Protein AF-A0A229YH03-F1 (afdb_monomer_lite)

pLDDT: mean 88.31, std 12.37, range [37.66, 98.12]

Organism: NCBI:txid1245748

Structure (mmCIF, N/CA/C/O backbone):
data_AF-A0A229YH03-F1
#
_entry.id   AF-A0A229YH03-F1
#
loop_
_atom_site.group_PDB
_atom_site.id
_atom_site.type_symbol
_atom_site.label_atom_id
_atom_site.label_alt_id
_atom_site.label_comp_id
_atom_site.label_asym_id
_atom_site.label_entity_id
_atom_site.label_seq_id
_atom_site.pdbx_PDB_ins_code
_atom_site.Cartn_x
_atom_site.Cartn_y
_atom_site.Cartn_z
_atom_site.occupancy
_atom_site.B_iso_or_equiv
_atom_site.auth_seq_id
_atom_site.auth_comp_id
_atom_site.auth_asym_id
_atom_site.auth_atom_id
_atom_site.pdbx_PDB_model_num
ATOM 1 N N . MET A 1 1 ? 12.123 -0.655 -25.265 1.00 47.78 1 MET A N 1
ATOM 2 C CA . MET A 1 1 ? 11.025 -1.092 -24.383 1.00 47.78 1 MET A CA 1
ATOM 3 C C . MET A 1 1 ? 11.701 -1.608 -23.133 1.00 47.78 1 MET A C 1
ATOM 5 O O . MET A 1 1 ? 12.441 -2.571 -23.256 1.00 47.78 1 MET A O 1
ATOM 9 N N . GLU A 1 2 ? 11.588 -0.909 -22.006 1.00 56.41 2 GLU A N 1
ATOM 10 C CA . GLU A 1 2 ? 12.113 -1.428 -20.736 1.00 56.41 2 GLU A CA 1
ATOM 11 C C . GLU A 1 2 ? 11.372 -2.717 -20.367 1.00 56.41 2 GLU A C 1
ATOM 13 O O . GLU A 1 2 ? 10.165 -2.842 -20.597 1.00 56.41 2 GLU A O 1
ATOM 18 N N . GLU A 1 3 ? 12.106 -3.699 -19.853 1.00 68.75 3 GLU A N 1
ATOM 19 C CA . GLU A 1 3 ? 11.522 -4.916 -19.303 1.00 68.75 3 GLU A CA 1
ATOM 20 C C . GLU A 1 3 ? 10.732 -4.548 -18.036 1.00 68.75 3 GLU A C 1
ATOM 22 O O . GLU A 1 3 ? 11.300 -4.092 -17.047 1.00 68.75 3 GLU A O 1
ATOM 27 N N . ASP A 1 4 ? 9.407 -4.731 -18.055 1.00 84.50 4 ASP A N 1
ATOM 28 C CA . ASP A 1 4 ? 8.537 -4.428 -16.903 1.00 84.50 4 ASP A CA 1
ATOM 29 C C . ASP A 1 4 ? 8.668 -5.446 -15.761 1.00 84.50 4 ASP A C 1
ATOM 31 O O . ASP A 1 4 ? 8.024 -5.297 -14.727 1.00 84.50 4 ASP A O 1
ATOM 35 N N . CYS A 1 5 ? 9.475 -6.491 -15.924 1.00 90.12 5 CYS A N 1
ATOM 36 C CA . CYS A 1 5 ? 9.819 -7.430 -14.866 1.00 90.12 5 CYS A CA 1
ATOM 37 C C . CYS A 1 5 ? 11.337 -7.605 -14.854 1.00 90.12 5 CYS A C 1
ATOM 39 O O . CYS A 1 5 ? 11.916 -7.928 -15.888 1.00 90.12 5 CYS A O 1
ATOM 41 N N . LYS A 1 6 ? 11.976 -7.396 -13.702 1.00 93.81 6 LYS A N 1
ATOM 42 C CA . LYS A 1 6 ? 13.434 -7.499 -13.539 1.00 93.81 6 LYS A CA 1
ATOM 43 C C . LYS A 1 6 ? 13.798 -8.262 -12.274 1.00 93.81 6 LYS A C 1
ATOM 45 O O 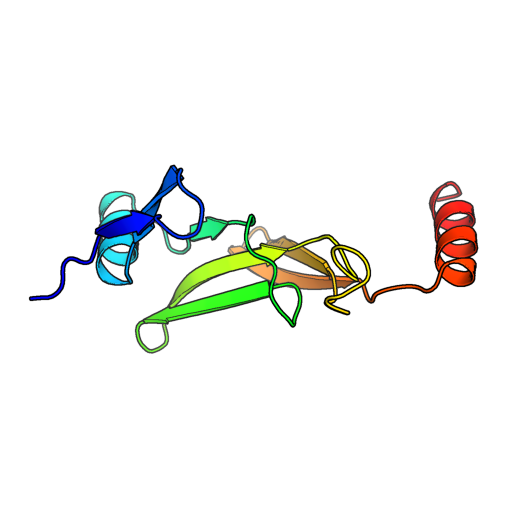. LYS A 1 6 ? 13.018 -8.273 -11.326 1.00 93.81 6 LYS A O 1
ATOM 50 N N . SER A 1 7 ? 14.978 -8.881 -12.248 1.00 93.50 7 SER A N 1
ATOM 51 C CA . SER A 1 7 ? 15.510 -9.521 -11.035 1.00 93.50 7 SER A CA 1
ATOM 52 C C . SER A 1 7 ? 15.537 -8.530 -9.866 1.00 93.50 7 SER A C 1
ATOM 54 O O . SER A 1 7 ? 15.836 -7.346 -10.044 1.00 93.50 7 SER A O 1
ATOM 56 N N . ASN A 1 8 ? 15.180 -8.995 -8.669 1.00 91.94 8 ASN A N 1
ATOM 57 C CA . ASN A 1 8 ? 15.245 -8.189 -7.455 1.00 91.94 8 ASN A CA 1
ATOM 58 C C . ASN A 1 8 ? 16.619 -8.332 -6.794 1.00 91.94 8 ASN A C 1
ATOM 60 O O . ASN A 1 8 ? 16.776 -9.009 -5.776 1.00 91.94 8 ASN A O 1
ATOM 64 N N . ASP A 1 9 ? 17.612 -7.679 -7.388 1.00 92.50 9 ASP A N 1
ATOM 65 C CA . ASP A 1 9 ? 19.003 -7.783 -6.943 1.00 92.50 9 ASP A CA 1
ATOM 66 C C . ASP A 1 9 ? 19.219 -7.153 -5.554 1.00 92.50 9 ASP A C 1
ATOM 68 O O . ASP A 1 9 ? 20.057 -7.619 -4.788 1.00 92.50 9 ASP A O 1
ATOM 72 N N . GLU A 1 10 ? 18.409 -6.156 -5.176 1.00 90.69 10 GLU A N 1
ATOM 73 C CA . GLU A 1 10 ? 18.470 -5.501 -3.859 1.00 90.69 10 GLU A CA 1
ATOM 74 C C . GLU A 1 10 ? 18.074 -6.431 -2.704 1.00 90.69 10 GLU A C 1
ATOM 76 O O . GLU A 1 10 ? 18.591 -6.304 -1.594 1.00 90.69 10 GLU A O 1
ATOM 81 N N . ARG A 1 11 ? 17.137 -7.359 -2.937 1.00 91.19 11 ARG A N 1
ATOM 82 C CA . ARG A 1 11 ? 16.714 -8.352 -1.931 1.00 91.19 11 ARG A CA 1
ATOM 83 C C . ARG A 1 11 ? 17.306 -9.739 -2.174 1.00 91.19 11 ARG A C 1
ATOM 85 O O . ARG A 1 11 ? 17.189 -10.591 -1.298 1.00 91.19 11 ARG A O 1
ATOM 92 N N . GLY A 1 12 ? 17.895 -9.977 -3.345 1.00 93.81 12 GLY A N 1
ATOM 93 C CA . GLY A 1 12 ? 18.477 -11.260 -3.746 1.00 93.81 12 GLY A CA 1
ATOM 94 C C . GLY A 1 12 ? 17.455 -12.380 -3.970 1.00 93.81 12 GLY A C 1
ATOM 95 O O . GLY A 1 12 ? 17.832 -13.549 -3.998 1.00 93.81 12 GLY A O 1
ATOM 96 N N . VAL A 1 13 ? 16.160 -12.057 -4.090 1.00 94.44 13 VAL A N 1
ATOM 97 C CA . VAL A 1 13 ? 15.092 -13.052 -4.252 1.00 94.44 13 VAL A CA 1
ATOM 98 C C . VAL A 1 13 ? 13.933 -12.524 -5.097 1.00 94.44 13 VAL A C 1
ATOM 100 O O . VAL A 1 13 ? 13.416 -11.432 -4.858 1.00 94.44 13 VAL A O 1
ATOM 103 N N . SER A 1 14 ? 13.461 -13.361 -6.026 1.00 94.88 14 SER A N 1
ATOM 104 C CA . SER A 1 14 ? 12.331 -13.078 -6.923 1.00 94.88 14 SER A CA 1
ATOM 105 C C . SER A 1 14 ? 12.572 -11.866 -7.844 1.00 94.88 14 SER A C 1
ATOM 107 O O . SER A 1 14 ? 13.711 -11.540 -8.176 1.00 94.88 14 SER A O 1
ATOM 109 N N . TYR A 1 15 ? 11.491 -11.232 -8.296 1.00 94.62 15 TYR A N 1
ATOM 110 C CA . TYR A 1 15 ? 11.483 -10.178 -9.302 1.00 94.62 15 TYR A CA 1
ATOM 111 C C . TYR A 1 15 ? 10.747 -8.928 -8.810 1.00 94.62 15 TYR A C 1
ATOM 113 O O . TYR A 1 15 ? 9.787 -9.005 -8.039 1.00 94.62 15 TYR A O 1
ATOM 121 N N . CYS A 1 16 ? 11.174 -7.773 -9.308 1.00 94.19 16 CYS A N 1
ATOM 122 C CA . CYS A 1 16 ? 10.429 -6.523 -9.257 1.00 94.19 16 CYS A CA 1
ATOM 123 C C . CYS A 1 16 ? 9.582 -6.395 -10.525 1.00 94.19 16 CYS A C 1
ATOM 125 O O . CYS A 1 16 ? 10.074 -6.655 -11.621 1.00 94.19 16 CYS A O 1
ATOM 127 N N . PHE A 1 17 ? 8.334 -5.955 -10.381 1.00 95.06 17 PHE A N 1
ATOM 128 C CA . PHE A 1 17 ? 7.399 -5.789 -11.491 1.00 95.06 17 PHE A CA 1
ATOM 129 C C . PHE A 1 17 ? 6.868 -4.355 -11.571 1.00 95.06 17 PHE A C 1
ATOM 131 O O . PHE A 1 17 ? 6.636 -3.693 -10.558 1.00 95.06 17 PHE A O 1
ATOM 138 N N . GLY A 1 18 ? 6.705 -3.877 -12.799 1.00 93.12 18 GLY A N 1
ATOM 139 C CA . GLY A 1 18 ? 6.209 -2.556 -13.140 1.00 93.12 18 GLY A CA 1
ATOM 140 C C . GLY A 1 18 ? 4.691 -2.509 -13.278 1.00 93.12 18 GLY A C 1
ATOM 141 O O . GLY A 1 18 ? 3.974 -3.502 -13.138 1.00 93.12 18 GLY A O 1
ATOM 142 N N . LYS A 1 19 ? 4.201 -1.312 -13.601 1.00 94.38 19 LYS A N 1
ATOM 143 C CA . LYS A 1 19 ? 2.772 -0.999 -13.702 1.00 94.38 19 LYS A CA 1
ATOM 144 C C . LYS A 1 19 ? 2.028 -1.916 -14.678 1.00 94.38 19 LYS A C 1
ATOM 146 O O . LYS A 1 19 ? 0.942 -2.380 -14.350 1.00 94.38 19 LYS A O 1
ATOM 151 N N . ARG A 1 20 ? 2.612 -2.194 -15.851 1.00 93.88 20 ARG A N 1
ATOM 152 C CA . ARG A 1 20 ? 1.965 -3.007 -16.896 1.00 93.88 20 ARG A CA 1
ATOM 153 C C . ARG A 1 20 ? 1.645 -4.420 -16.409 1.00 93.88 20 ARG A C 1
ATOM 155 O O . ARG A 1 20 ? 0.535 -4.881 -16.608 1.00 93.88 20 ARG A O 1
ATOM 162 N N . VAL A 1 21 ? 2.570 -5.061 -15.690 1.00 95.75 21 VAL A N 1
ATOM 163 C CA . VAL A 1 21 ? 2.364 -6.417 -15.147 1.00 95.75 21 VAL A CA 1
ATOM 164 C C . VAL A 1 21 ? 1.186 -6.459 -14.172 1.00 95.75 21 VAL A C 1
ATOM 166 O O . VAL A 1 21 ? 0.422 -7.419 -14.176 1.00 95.75 21 VAL A O 1
ATOM 169 N N . ILE A 1 22 ? 1.025 -5.417 -13.350 1.00 96.25 22 ILE A N 1
ATOM 170 C CA . ILE A 1 22 ? -0.096 -5.309 -12.406 1.00 96.25 22 ILE A CA 1
ATOM 171 C C . ILE A 1 22 ? -1.412 -5.155 -13.172 1.00 96.25 22 ILE A C 1
ATOM 173 O O . ILE A 1 22 ? -2.364 -5.863 -12.872 1.00 96.25 22 ILE A O 1
ATOM 177 N N . MET A 1 23 ? -1.455 -4.271 -14.171 1.00 95.81 23 MET A N 1
ATOM 178 C CA . MET A 1 23 ? -2.652 -4.045 -14.989 1.00 95.81 23 MET A CA 1
ATOM 179 C C . MET A 1 23 ? -3.083 -5.312 -15.730 1.00 95.81 23 MET A C 1
ATOM 181 O O . MET A 1 23 ? -4.236 -5.715 -15.617 1.00 95.81 23 MET A O 1
ATOM 185 N N . ASP A 1 24 ? -2.144 -5.986 -16.397 1.00 95.94 24 ASP A N 1
ATOM 186 C CA . ASP A 1 24 ? -2.413 -7.234 -17.116 1.00 95.94 24 ASP A CA 1
ATOM 187 C C . ASP A 1 24 ? -2.920 -8.333 -16.163 1.00 95.94 24 ASP A C 1
ATOM 189 O O . ASP A 1 24 ? -3.763 -9.150 -16.535 1.00 95.94 24 ASP A O 1
ATOM 193 N N . PHE A 1 25 ? -2.405 -8.375 -14.928 1.00 97.31 25 PHE A N 1
ATOM 194 C CA . PHE A 1 25 ? -2.859 -9.309 -13.898 1.00 97.31 25 PHE A CA 1
ATOM 195 C C . PHE A 1 25 ? -4.285 -8.997 -13.430 1.00 97.31 25 PHE A C 1
ATOM 197 O O . PHE A 1 25 ? -5.103 -9.911 -13.337 1.00 97.31 25 PHE A O 1
ATOM 204 N N . LEU A 1 26 ? -4.584 -7.726 -13.152 1.00 97.31 26 LEU A N 1
ATOM 205 C CA . LEU A 1 26 ? -5.911 -7.277 -12.732 1.00 97.31 26 LEU A CA 1
ATOM 206 C C . LEU A 1 26 ? -6.962 -7.562 -13.812 1.00 97.31 26 LEU A C 1
ATOM 208 O O . LEU A 1 26 ? -7.974 -8.191 -13.518 1.00 97.31 26 LEU A O 1
ATOM 212 N N . GLU A 1 27 ? -6.681 -7.199 -15.067 1.00 97.25 27 GLU A N 1
ATOM 213 C CA . GLU A 1 27 ? -7.582 -7.433 -16.203 1.00 97.25 27 GLU A CA 1
ATOM 214 C C . GLU A 1 27 ? -7.812 -8.928 -16.450 1.00 97.25 27 GLU A C 1
ATOM 216 O O . GLU A 1 27 ? -8.945 -9.372 -16.627 1.00 97.25 27 GLU A O 1
ATOM 221 N N . ARG A 1 28 ? -6.748 -9.740 -16.414 1.00 98.12 28 ARG A N 1
ATOM 222 C CA . ARG A 1 28 ? -6.847 -11.189 -16.642 1.00 98.12 28 ARG A CA 1
ATOM 223 C C . ARG A 1 28 ? -7.719 -11.900 -15.611 1.00 98.12 28 ARG A C 1
ATOM 225 O O . ARG A 1 28 ? -8.315 -12.927 -15.935 1.00 98.12 28 ARG A O 1
ATOM 232 N N . HIS A 1 29 ? -7.717 -11.416 -14.374 1.00 98.06 29 HIS A N 1
ATOM 233 C CA . HIS A 1 29 ? -8.370 -12.079 -13.249 1.00 98.06 29 HIS A CA 1
ATOM 234 C C . HIS A 1 29 ? -9.636 -11.371 -12.761 1.00 98.06 29 HIS A C 1
ATOM 236 O O . HIS A 1 29 ? -10.228 -11.846 -11.796 1.00 98.06 29 HIS A O 1
ATOM 242 N N . ASP A 1 30 ? -10.063 -10.304 -13.443 1.00 97.12 30 ASP A N 1
ATOM 243 C CA . ASP A 1 30 ? -11.235 -9.497 -13.084 1.00 97.12 30 ASP A CA 1
ATOM 244 C C . ASP A 1 30 ? -11.153 -8.965 -11.639 1.00 97.12 30 ASP A C 1
ATOM 246 O O . ASP A 1 30 ? -12.055 -9.131 -10.818 1.00 97.12 30 ASP A O 1
ATOM 250 N N . PHE A 1 31 ? -10.004 -8.369 -11.301 1.00 97.12 31 PHE A N 1
ATOM 251 C CA . PHE A 1 31 ? -9.748 -7.746 -10.002 1.00 97.12 31 PHE A CA 1
ATOM 252 C C . PHE A 1 31 ? -9.549 -6.236 -10.130 1.00 97.12 31 PHE A C 1
ATOM 254 O O . PHE A 1 31 ? -8.973 -5.756 -11.099 1.00 97.12 31 PHE A O 1
ATOM 261 N N . ASP A 1 32 ? -9.925 -5.496 -9.083 1.00 94.00 32 ASP A N 1
ATOM 262 C CA . ASP A 1 32 ? -9.774 -4.035 -9.041 1.00 94.00 32 ASP A CA 1
ATOM 263 C C . ASP A 1 32 ? -8.460 -3.561 -8.397 1.00 94.00 32 ASP A C 1
ATOM 265 O O . ASP A 1 32 ? -7.985 -2.464 -8.678 1.00 94.00 32 ASP A O 1
ATOM 269 N N . LEU A 1 33 ? -7.894 -4.335 -7.463 1.00 97.06 33 LEU A N 1
ATOM 270 C CA . LEU A 1 33 ? -6.789 -3.873 -6.616 1.00 97.06 33 LEU A CA 1
ATOM 271 C C . LEU A 1 33 ? -5.939 -5.034 -6.091 1.00 97.06 33 LEU A C 1
ATOM 273 O O . LEU A 1 33 ? -6.455 -5.982 -5.500 1.00 97.06 33 LEU A O 1
ATOM 277 N N . VAL A 1 34 ? -4.615 -4.903 -6.183 1.00 97.88 34 VAL A N 1
ATOM 278 C CA . VAL A 1 34 ? -3.673 -5.767 -5.455 1.00 97.88 34 VAL A CA 1
ATOM 279 C C . VAL A 1 34 ? -3.390 -5.175 -4.072 1.00 97.88 34 VAL A C 1
ATOM 281 O O . VAL A 1 34 ? -2.857 -4.074 -3.967 1.00 97.88 34 VAL A O 1
ATOM 284 N N . CYS A 1 35 ? -3.676 -5.909 -2.996 1.00 97.44 35 CYS A N 1
ATOM 285 C CA . CYS A 1 35 ? -3.271 -5.535 -1.635 1.00 97.44 35 CYS A CA 1
ATOM 286 C C . CYS A 1 35 ? -2.068 -6.364 -1.177 1.00 97.44 35 CYS A C 1
ATOM 288 O O . CYS A 1 35 ? -2.091 -7.591 -1.264 1.00 97.44 35 CYS A O 1
ATOM 290 N N . ARG A 1 36 ? -1.015 -5.710 -0.668 1.00 97.75 36 ARG A N 1
ATOM 291 C 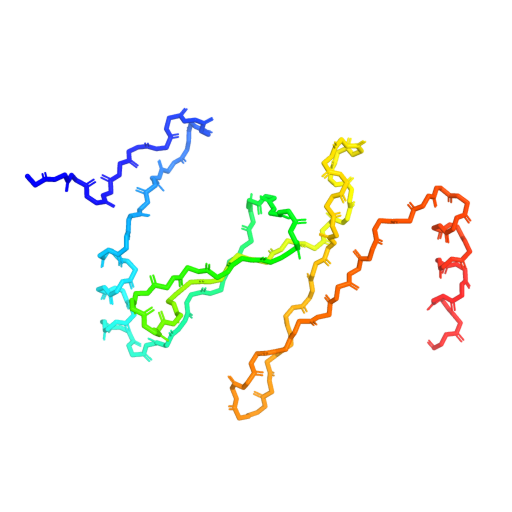CA . ARG A 1 36 ? 0.239 -6.376 -0.277 1.00 97.75 36 ARG A CA 1
ATOM 292 C C . ARG A 1 36 ? 0.951 -5.675 0.891 1.00 97.75 36 ARG A C 1
ATOM 294 O O . ARG A 1 36 ? 0.584 -4.564 1.241 1.00 97.75 36 ARG A O 1
ATOM 301 N N . ALA A 1 37 ? 1.980 -6.299 1.476 1.00 96.12 37 ALA A N 1
ATOM 302 C CA . ALA A 1 37 ? 2.745 -5.757 2.618 1.00 96.12 37 ALA A CA 1
ATOM 303 C C . ALA A 1 37 ? 4.251 -5.585 2.327 1.00 96.12 37 ALA A C 1
ATOM 305 O O . ALA A 1 37 ? 4.589 -4.863 1.403 1.00 96.12 37 ALA A O 1
ATOM 306 N N . HIS A 1 38 ? 5.144 -6.259 3.072 1.00 94.69 38 HIS A N 1
ATOM 307 C CA . HIS A 1 38 ? 6.582 -6.520 2.815 1.00 94.69 38 HIS A CA 1
ATOM 308 C C . HIS A 1 38 ? 7.553 -5.331 2.628 1.00 94.69 38 HIS A C 1
ATOM 310 O O . HIS A 1 38 ? 8.737 -5.498 2.896 1.00 94.69 38 HIS A O 1
ATOM 316 N N . GLN A 1 39 ? 7.116 -4.146 2.205 1.00 90.69 39 GLN A N 1
ATOM 317 C CA . GLN A 1 39 ? 7.939 -2.934 2.173 1.00 90.69 39 GLN A CA 1
ATOM 318 C C . GLN A 1 39 ? 7.423 -1.947 3.217 1.00 90.69 39 GLN A C 1
ATOM 320 O O . GLN A 1 39 ? 6.223 -1.674 3.255 1.00 90.69 39 GLN A O 1
ATOM 325 N N . VAL A 1 40 ? 8.334 -1.428 4.048 1.00 90.25 40 VAL A N 1
ATOM 326 C CA . VAL A 1 40 ? 8.050 -0.288 4.926 1.00 90.25 40 VAL A CA 1
ATOM 327 C C . VAL A 1 40 ? 7.687 0.920 4.064 1.00 90.25 40 VAL A C 1
ATOM 329 O O . VAL A 1 40 ? 8.258 1.119 2.989 1.00 90.25 40 VAL A O 1
ATOM 332 N N . VAL A 1 41 ? 6.691 1.680 4.508 1.00 91.12 41 VAL A N 1
ATOM 333 C CA . VAL A 1 41 ? 6.201 2.887 3.840 1.00 91.12 41 VAL A CA 1
ATOM 334 C C . VAL A 1 41 ? 5.945 3.966 4.883 1.00 91.12 41 VAL A C 1
ATOM 336 O O . VAL A 1 41 ? 5.468 3.663 5.977 1.00 91.12 41 VAL A O 1
ATOM 339 N N . ASP A 1 42 ? 6.248 5.208 4.521 1.00 87.94 42 ASP A N 1
ATOM 340 C CA . ASP A 1 42 ? 6.350 6.332 5.461 1.00 87.94 42 ASP A CA 1
ATOM 341 C C . ASP A 1 42 ? 5.036 6.657 6.184 1.00 87.94 42 ASP A C 1
ATOM 343 O O . ASP A 1 42 ? 5.066 7.093 7.326 1.00 87.94 42 ASP A O 1
ATOM 347 N N . ASP A 1 43 ? 3.887 6.380 5.558 1.00 90.94 43 ASP A N 1
ATOM 348 C CA . ASP A 1 43 ? 2.549 6.655 6.106 1.00 90.94 43 ASP A CA 1
ATOM 349 C C . ASP A 1 43 ? 1.803 5.380 6.547 1.00 90.94 43 ASP A C 1
ATOM 351 O O . ASP A 1 43 ? 0.583 5.375 6.727 1.00 90.94 43 ASP A O 1
ATOM 355 N N . GLY A 1 44 ? 2.510 4.252 6.673 1.00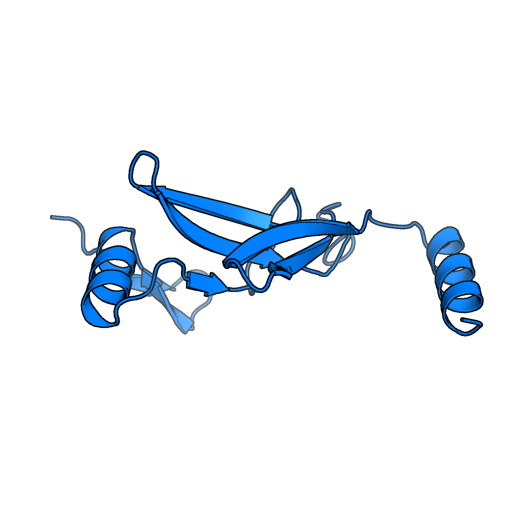 91.88 44 GLY A N 1
ATOM 356 C CA . GLY A 1 44 ? 1.926 2.947 7.003 1.00 91.88 44 GLY A CA 1
ATOM 357 C C . GLY A 1 44 ? 1.145 2.298 5.853 1.00 91.88 44 GLY A C 1
ATOM 358 O O . GLY A 1 44 ? 1.006 1.079 5.818 1.00 91.88 44 GLY A O 1
ATOM 359 N N . TYR A 1 45 ? 0.695 3.056 4.852 1.00 96.25 45 TYR A N 1
ATOM 360 C CA . TYR A 1 45 ? 0.187 2.517 3.590 1.00 96.25 45 TYR A CA 1
ATOM 361 C C . TYR A 1 45 ? 0.576 3.399 2.397 1.00 96.25 45 TYR A C 1
ATOM 363 O O . TYR A 1 45 ? 0.845 4.587 2.546 1.00 96.25 45 TYR A O 1
ATOM 371 N N . LYS A 1 46 ? 0.602 2.824 1.191 1.00 95.94 46 LYS A N 1
ATOM 372 C CA . LYS A 1 46 ? 0.888 3.553 -0.052 1.00 95.94 46 LYS A CA 1
ATOM 373 C C . LYS A 1 46 ? 0.103 2.983 -1.220 1.00 95.94 46 LYS A C 1
ATOM 375 O O . LYS A 1 46 ? 0.208 1.793 -1.512 1.00 95.94 46 LYS A O 1
ATOM 380 N N . PHE A 1 47 ? -0.633 3.846 -1.916 1.00 95.75 47 PHE A N 1
ATOM 381 C CA . PHE A 1 47 ? -1.263 3.499 -3.186 1.00 95.75 47 PHE A CA 1
ATOM 382 C C . PHE A 1 47 ? -0.318 3.723 -4.365 1.00 95.75 47 PHE A C 1
ATOM 384 O O . PHE A 1 47 ? 0.447 4.686 -4.407 1.00 95.75 47 PHE A O 1
ATOM 391 N N . TYR A 1 48 ? -0.449 2.847 -5.352 1.00 95.00 48 TYR A N 1
ATOM 392 C CA . TYR A 1 48 ? 0.112 2.974 -6.685 1.00 95.00 48 TYR A CA 1
ATOM 393 C C . TYR A 1 48 ? -1.063 3.062 -7.653 1.00 95.00 48 TYR A C 1
ATOM 395 O O . TYR A 1 48 ? -2.035 2.308 -7.534 1.00 95.00 48 TYR A O 1
ATOM 403 N N . GLN A 1 49 ? -0.995 4.014 -8.577 1.00 93.31 49 GLN A N 1
ATOM 404 C CA . GLN A 1 49 ? -2.118 4.372 -9.435 1.00 93.31 49 GLN A CA 1
ATOM 405 C C . GLN A 1 49 ? -1.706 4.449 -10.903 1.00 93.31 49 GLN A C 1
ATOM 407 O O . GLN A 1 49 ? -0.572 4.813 -11.222 1.00 93.31 49 GLN A O 1
ATOM 412 N N . ASP A 1 50 ? -2.652 4.134 -11.781 1.00 90.81 50 ASP A N 1
ATOM 413 C CA . ASP A 1 50 ? -2.598 4.425 -13.206 1.00 90.81 50 ASP A CA 1
ATOM 414 C C . ASP A 1 50 ? -3.681 5.452 -13.553 1.00 90.81 50 ASP A C 1
ATOM 416 O O . ASP A 1 50 ? -4.880 5.186 -13.443 1.00 90.81 50 ASP A O 1
ATOM 420 N N . GLY A 1 51 ? -3.266 6.675 -13.884 1.00 90.69 51 GLY A N 1
ATOM 421 C CA . GLY A 1 51 ? -4.185 7.811 -13.959 1.00 90.69 51 GLY A CA 1
ATOM 422 C C . GLY A 1 51 ? -4.924 8.017 -12.631 1.00 90.69 51 GLY A C 1
ATOM 423 O O . GLY A 1 51 ? -4.297 8.271 -11.603 1.00 90.69 51 GLY A O 1
ATOM 424 N N . ASN A 1 52 ? -6.254 7.887 -12.659 1.00 89.31 52 ASN A N 1
ATOM 425 C CA . ASN A 1 52 ? -7.129 8.018 -11.484 1.00 89.31 52 ASN A CA 1
ATOM 426 C C . ASN A 1 52 ? -7.493 6.672 -10.830 1.00 89.31 52 ASN A C 1
ATOM 428 O O . ASN A 1 52 ? -8.248 6.648 -9.858 1.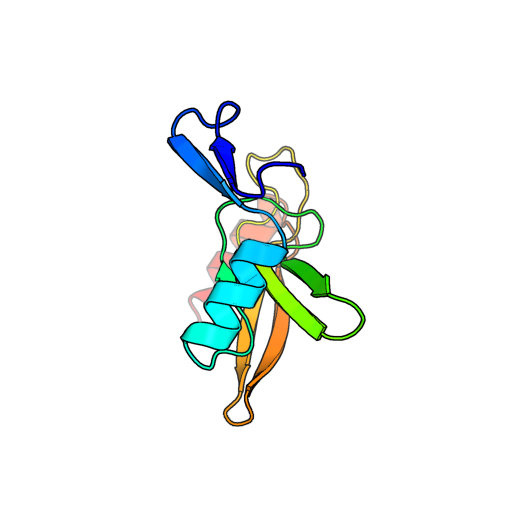00 89.31 52 ASN A O 1
ATOM 432 N N . HIS A 1 53 ? -6.998 5.554 -11.363 1.00 91.12 53 HIS A N 1
ATOM 433 C CA . HIS A 1 53 ? -7.334 4.215 -10.895 1.00 91.12 53 HIS A CA 1
ATOM 434 C C . HIS A 1 53 ? -6.229 3.674 -9.981 1.00 91.12 53 HIS A C 1
ATOM 436 O O . HIS A 1 53 ? -5.053 3.671 -10.342 1.00 91.12 53 HIS A O 1
ATOM 442 N N . ARG A 1 54 ? -6.591 3.247 -8.767 1.00 95.19 54 ARG A N 1
ATOM 443 C CA . ARG A 1 54 ? -5.656 2.670 -7.790 1.00 95.19 54 ARG A CA 1
ATOM 444 C C . ARG A 1 54 ? -5.529 1.178 -8.066 1.00 95.19 54 ARG A C 1
ATOM 446 O O . ARG A 1 54 ? -6.520 0.477 -7.950 1.00 95.19 54 ARG A O 1
ATOM 453 N N . ILE A 1 55 ? -4.321 0.722 -8.378 1.00 96.75 55 ILE A N 1
ATOM 454 C CA . ILE A 1 55 ? -4.069 -0.633 -8.903 1.00 96.75 55 ILE A CA 1
ATOM 455 C C . ILE A 1 55 ? -3.345 -1.528 -7.898 1.00 96.75 55 ILE A C 1
ATOM 457 O O . ILE A 1 55 ? -3.477 -2.750 -7.913 1.00 96.75 55 ILE A O 1
ATOM 461 N N . LEU A 1 56 ? -2.589 -0.923 -6.979 1.00 97.81 56 LEU A N 1
ATOM 462 C CA . LEU A 1 56 ? -1.890 -1.640 -5.922 1.00 97.81 56 LEU A CA 1
ATOM 463 C C . LEU A 1 56 ? -1.849 -0.798 -4.652 1.00 97.81 56 LEU A C 1
ATOM 465 O O . LEU A 1 56 ? -1.685 0.422 -4.703 1.00 97.81 56 LEU A O 1
ATOM 469 N N . VAL A 1 57 ? -1.972 -1.456 -3.505 1.00 97.69 57 VAL A N 1
ATOM 470 C CA . VAL A 1 57 ? -1.744 -0.864 -2.192 1.00 97.69 57 VAL A CA 1
ATOM 471 C C . VAL A 1 57 ? -0.733 -1.684 -1.405 1.00 97.69 57 VAL A C 1
ATOM 473 O O . VAL A 1 57 ? -0.864 -2.901 -1.272 1.00 97.69 57 VAL A O 1
ATOM 476 N N . THR A 1 58 ? 0.274 -1.002 -0.870 1.00 97.94 58 THR A N 1
ATOM 477 C CA . THR A 1 58 ? 1.150 -1.539 0.171 1.00 97.94 58 THR A CA 1
ATOM 478 C C . THR A 1 58 ? 0.596 -1.123 1.528 1.00 97.94 58 THR A C 1
ATOM 480 O O . THR A 1 58 ? 0.326 0.056 1.723 1.00 97.94 58 THR A O 1
ATOM 483 N N . VAL A 1 59 ? 0.446 -2.064 2.456 1.00 97.50 59 VAL A N 1
ATOM 484 C CA . VAL A 1 59 ? 0.038 -1.842 3.850 1.00 97.50 59 VAL A CA 1
ATOM 485 C C . VAL A 1 59 ? 1.119 -2.404 4.764 1.00 97.50 59 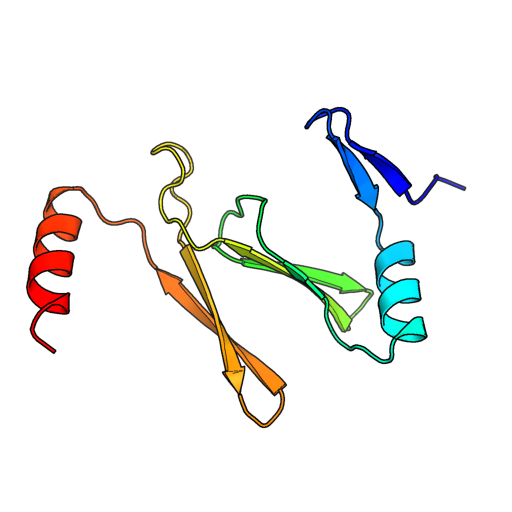VAL A C 1
ATOM 487 O O . VAL A 1 59 ? 1.533 -3.553 4.617 1.00 97.50 59 VAL A O 1
ATOM 490 N N . PHE A 1 60 ? 1.583 -1.603 5.711 1.00 97.12 60 PHE A N 1
ATOM 491 C CA . PHE A 1 60 ? 2.640 -1.948 6.644 1.00 97.12 60 PHE A CA 1
ATOM 492 C C . PHE A 1 60 ? 2.179 -1.666 8.071 1.00 97.12 60 PHE A C 1
ATOM 494 O O . PHE A 1 60 ? 1.835 -0.538 8.402 1.00 97.12 60 PHE A O 1
ATOM 501 N N . SER A 1 61 ? 2.144 -2.691 8.920 1.00 94.88 61 SER A N 1
ATOM 502 C CA . SER A 1 61 ? 1.441 -2.626 10.212 1.00 94.88 61 SER A CA 1
ATOM 503 C C . SER A 1 61 ? 2.357 -2.529 11.431 1.00 94.88 61 SER A C 1
ATOM 505 O O . SER A 1 61 ? 1.851 -2.562 12.544 1.00 94.88 61 SER A O 1
ATOM 507 N N . ALA A 1 62 ? 3.677 -2.414 11.245 1.00 92.00 62 ALA A N 1
ATOM 508 C CA . ALA A 1 62 ? 4.636 -2.253 12.339 1.00 92.00 62 ALA A CA 1
ATOM 509 C C . ALA A 1 62 ? 5.069 -0.779 12.456 1.00 92.00 62 ALA A C 1
ATOM 511 O O . ALA A 1 62 ? 5.848 -0.322 11.614 1.00 92.00 62 ALA A O 1
ATOM 512 N N . PRO A 1 63 ? 4.571 -0.026 13.457 1.00 90.38 63 PRO A N 1
ATOM 513 C CA . PRO A 1 63 ? 5.026 1.333 13.714 1.00 90.38 63 PRO A CA 1
ATOM 514 C C . PRO A 1 63 ? 6.482 1.349 14.191 1.00 90.38 63 PRO A C 1
ATOM 516 O O . PRO A 1 63 ? 6.910 0.421 14.876 1.00 90.38 63 PRO A O 1
ATOM 519 N N . ASN A 1 64 ? 7.214 2.416 13.867 1.00 87.75 64 ASN A N 1
ATOM 520 C CA . ASN A 1 64 ? 8.635 2.590 14.165 1.00 87.75 64 ASN A CA 1
ATOM 521 C C . ASN A 1 64 ? 9.452 1.338 13.823 1.00 87.75 64 ASN A C 1
ATOM 523 O O . ASN A 1 64 ? 10.114 0.742 14.680 1.00 87.75 64 ASN A O 1
ATOM 527 N N . TYR A 1 65 ? 9.348 0.889 12.573 1.00 86.50 65 TYR A N 1
ATOM 528 C CA . TYR A 1 65 ? 10.026 -0.317 12.127 1.00 86.50 65 TYR A CA 1
ATOM 529 C C . TYR A 1 65 ? 11.519 -0.246 12.461 1.00 86.50 65 TYR A C 1
ATOM 531 O O . TYR A 1 65 ? 12.150 0.793 12.279 1.00 86.50 65 TYR A O 1
ATOM 539 N N . CYS A 1 66 ? 12.064 -1.331 13.018 1.00 83.94 66 CYS A N 1
ATOM 540 C CA . CYS A 1 66 ? 13.445 -1.424 13.512 1.00 83.94 66 CYS A CA 1
ATOM 541 C C . CYS A 1 66 ? 13.893 -0.334 14.512 1.00 83.94 66 CYS A C 1
ATOM 543 O O . CYS A 1 66 ? 15.065 -0.310 14.868 1.00 83.94 66 CYS A O 1
ATOM 545 N N . GLY A 1 67 ? 13.001 0.532 15.004 1.00 78.12 67 GLY A N 1
ATOM 546 C CA . GLY A 1 67 ? 13.368 1.673 15.845 1.00 78.12 67 GLY A CA 1
ATOM 547 C C . GLY A 1 67 ? 13.982 2.858 15.090 1.00 78.12 67 GLY A C 1
ATOM 548 O O . GLY A 1 67 ? 14.442 3.795 15.737 1.00 78.12 67 GLY A O 1
ATOM 549 N N . GLU A 1 68 ? 14.017 2.809 13.754 1.00 80.38 68 GLU A N 1
ATOM 550 C CA . GLU A 1 68 ? 14.776 3.753 12.918 1.00 80.38 68 GLU A CA 1
ATOM 551 C C . GLU A 1 68 ? 13.896 4.564 11.961 1.00 80.38 68 GLU A C 1
ATOM 553 O O . GLU A 1 68 ? 14.257 5.677 11.587 1.00 80.38 68 GLU A O 1
ATOM 558 N N . PHE A 1 69 ? 12.754 4.011 11.546 1.00 77.44 69 PHE A N 1
ATOM 559 C CA . PHE A 1 69 ? 11.977 4.556 10.431 1.00 77.44 69 PHE A CA 1
ATOM 560 C C . PHE A 1 69 ? 10.854 5.512 10.859 1.00 77.44 69 PHE A C 1
ATOM 562 O O . PHE A 1 69 ? 10.271 6.146 9.987 1.00 77.44 69 PHE A O 1
ATOM 569 N N . ASP A 1 70 ? 10.525 5.596 12.159 1.00 85.25 70 ASP A N 1
ATOM 570 C CA . ASP A 1 70 ? 9.446 6.429 12.745 1.00 85.25 70 ASP A CA 1
ATOM 571 C C . ASP A 1 70 ? 8.084 6.351 12.010 1.00 85.25 70 ASP A C 1
ATOM 573 O O . ASP A 1 70 ? 7.193 7.181 12.181 1.00 85.25 70 ASP A O 1
ATOM 577 N N . ASN A 1 71 ? 7.892 5.320 11.182 1.00 87.88 71 ASN A N 1
ATOM 578 C CA . ASN A 1 71 ? 6.698 5.154 10.370 1.00 87.88 71 ASN A CA 1
ATOM 579 C C . ASN A 1 71 ? 5.505 4.796 11.272 1.00 87.88 71 ASN A C 1
ATOM 581 O O . ASN A 1 71 ? 5.669 4.052 12.243 1.00 87.88 71 ASN A O 1
ATOM 585 N N . PRO A 1 72 ? 4.276 5.229 10.961 1.00 91.31 72 PRO A N 1
ATOM 586 C CA . PRO A 1 72 ? 3.097 4.635 11.554 1.00 91.31 72 PRO A CA 1
ATOM 587 C C . PRO A 1 72 ? 2.870 3.236 10.960 1.00 91.31 72 PRO A C 1
ATOM 589 O O . PRO A 1 72 ? 3.314 2.906 9.857 1.00 91.31 72 PRO A O 1
ATOM 592 N N . GLY A 1 73 ? 2.161 2.395 11.704 1.00 93.56 73 GLY A N 1
ATOM 593 C CA . GLY A 1 73 ? 1.527 1.202 11.159 1.00 93.56 73 GLY A CA 1
ATOM 594 C C . GLY A 1 73 ? 0.177 1.557 10.534 1.00 93.56 73 GLY A C 1
ATOM 595 O O . GLY A 1 73 ? -0.444 2.547 10.914 1.00 93.56 73 GLY A O 1
ATOM 596 N N . ALA A 1 74 ? -0.317 0.737 9.612 1.00 96.81 74 ALA A N 1
ATOM 597 C CA . ALA A 1 74 ? -1.671 0.843 9.088 1.00 96.81 74 ALA A CA 1
ATOM 598 C C . ALA A 1 74 ? -2.407 -0.501 9.099 1.00 96.81 74 ALA A C 1
ATOM 600 O O . ALA A 1 74 ? -1.812 -1.571 8.933 1.00 96.81 74 ALA A O 1
ATOM 601 N N . VAL A 1 75 ? -3.729 -0.419 9.239 1.00 96.50 75 VAL A N 1
ATOM 602 C CA . VAL A 1 75 ? -4.680 -1.516 9.045 1.00 96.50 75 VAL A CA 1
ATOM 603 C C . VAL A 1 75 ? -5.688 -1.086 7.987 1.00 96.50 75 VAL A C 1
ATOM 605 O O . VAL A 1 75 ? -6.341 -0.053 8.135 1.00 96.50 75 VAL A O 1
ATOM 608 N N . MET A 1 76 ? -5.828 -1.879 6.922 1.00 97.06 76 MET A N 1
ATOM 609 C CA . MET A 1 76 ? -6.845 -1.661 5.893 1.00 97.06 76 MET A CA 1
ATOM 610 C C . MET A 1 76 ? -8.082 -2.506 6.197 1.00 97.06 76 MET A C 1
ATOM 612 O O . MET A 1 76 ? -8.024 -3.732 6.181 1.00 97.06 76 MET A O 1
ATOM 616 N N . SER A 1 77 ? -9.210 -1.848 6.445 1.00 96.62 77 SER A N 1
ATOM 617 C CA . SER A 1 77 ? -10.524 -2.485 6.557 1.00 96.62 77 SER A CA 1
ATOM 618 C C . SER A 1 77 ? -11.277 -2.343 5.240 1.00 96.62 77 SER A C 1
ATOM 620 O O . SER A 1 77 ? -11.375 -1.240 4.705 1.00 96.62 77 SER A O 1
ATOM 622 N N . VAL A 1 78 ? -11.830 -3.443 4.732 1.00 95.81 78 VAL A N 1
ATOM 623 C CA . VAL A 1 78 ? -12.647 -3.459 3.511 1.00 95.81 78 VAL A CA 1
ATOM 624 C C . VAL A 1 78 ? -14.090 -3.744 3.902 1.00 95.81 78 VAL A C 1
ATOM 626 O O . VAL A 1 78 ? -14.388 -4.770 4.509 1.00 95.81 78 VAL A O 1
ATOM 629 N N . SER A 1 79 ? -14.987 -2.813 3.598 1.00 95.56 79 SER A N 1
ATOM 630 C CA . SER A 1 79 ? -16.419 -2.962 3.866 1.00 95.56 79 SER A CA 1
ATOM 631 C C . SER A 1 79 ? -17.105 -3.886 2.854 1.00 95.56 79 SER A C 1
ATOM 633 O O . SER A 1 79 ? -16.560 -4.218 1.804 1.00 95.56 79 SER A O 1
ATOM 635 N N . SER A 1 80 ? -18.364 -4.242 3.123 1.00 95.19 80 SER A N 1
ATOM 636 C CA . SER A 1 80 ? -19.192 -5.053 2.215 1.00 95.19 80 SER A CA 1
ATOM 637 C C . SER A 1 80 ? -19.433 -4.416 0.841 1.00 95.19 80 SER A C 1
ATOM 639 O O . SER A 1 80 ? -19.684 -5.128 -0.122 1.00 95.19 80 SER A O 1
ATOM 641 N N . ASN A 1 81 ? -19.336 -3.087 0.732 1.00 94.88 81 ASN A N 1
ATOM 642 C CA . ASN A 1 81 ? -19.372 -2.358 -0.542 1.00 94.88 81 ASN A CA 1
ATOM 643 C C . ASN A 1 81 ? -17.974 -2.084 -1.122 1.00 94.88 81 ASN A C 1
ATOM 645 O O . ASN A 1 81 ? -17.817 -1.145 -1.900 1.00 94.88 81 ASN A O 1
ATOM 649 N N . LEU A 1 82 ? -16.970 -2.865 -0.708 1.00 93.25 82 LEU A N 1
ATOM 650 C CA . LEU A 1 82 ? -15.587 -2.824 -1.190 1.00 93.25 82 LEU A CA 1
ATOM 651 C C . LEU A 1 82 ? -14.890 -1.467 -1.011 1.00 93.25 82 LEU A C 1
ATOM 653 O O . LEU A 1 82 ? -13.917 -1.154 -1.695 1.00 93.25 82 LEU A O 1
ATOM 657 N N . LYS A 1 83 ? -15.343 -0.651 -0.054 1.00 91.88 83 LYS A N 1
ATOM 658 C CA . LYS A 1 83 ? -14.639 0.581 0.308 1.00 91.88 83 LYS A CA 1
ATOM 659 C C . LYS A 1 83 ? -13.506 0.246 1.270 1.00 91.88 83 LYS A C 1
ATOM 661 O O . LYS A 1 83 ? -13.738 -0.263 2.365 1.00 91.88 83 LYS A O 1
ATOM 666 N N . ALA A 1 84 ? -12.285 0.575 0.862 1.00 93.44 84 ALA A N 1
ATOM 667 C CA . ALA A 1 84 ? -11.107 0.485 1.712 1.00 93.44 84 ALA A CA 1
ATOM 668 C C . ALA A 1 84 ? -11.011 1.709 2.638 1.00 93.44 84 ALA A C 1
ATOM 670 O O . ALA A 1 84 ? -11.028 2.853 2.178 1.00 93.44 84 ALA A O 1
ATOM 671 N N . CYS A 1 85 ? -10.883 1.460 3.939 1.00 94.62 85 CYS A N 1
ATOM 672 C CA . CYS A 1 85 ? -10.613 2.452 4.976 1.00 94.62 85 CYS A CA 1
ATOM 673 C C . CYS A 1 85 ? -9.310 2.093 5.696 1.00 94.62 85 CYS A C 1
ATOM 675 O O . CYS A 1 85 ? -9.037 0.913 5.911 1.00 94.62 85 CYS A O 1
ATOM 677 N N . PHE A 1 86 ? -8.522 3.095 6.086 1.00 95.00 86 PHE A N 1
ATOM 678 C CA . PHE A 1 86 ? -7.232 2.897 6.744 1.00 95.00 86 PHE A CA 1
ATOM 679 C C . PHE A 1 86 ? -7.269 3.461 8.157 1.00 95.00 86 PHE A C 1
ATOM 681 O O . PHE A 1 86 ? -7.623 4.622 8.361 1.00 95.00 86 PHE A O 1
ATOM 688 N N . GLN A 1 87 ? -6.878 2.637 9.123 1.00 95.44 87 GLN A N 1
ATOM 689 C CA . GLN A 1 87 ? -6.623 3.055 10.496 1.00 95.44 87 GLN A CA 1
ATOM 690 C C . GLN A 1 87 ? -5.114 3.108 10.706 1.00 95.44 87 GLN A C 1
ATOM 692 O O . GLN A 1 87 ? -4.418 2.154 10.358 1.00 95.44 87 GLN A O 1
ATOM 697 N N . LEU A 1 88 ? -4.615 4.221 11.247 1.00 93.62 88 LEU A N 1
ATOM 698 C CA . LEU A 1 88 ? -3.189 4.431 11.485 1.00 93.62 88 LEU A CA 1
ATOM 699 C C . LEU A 1 88 ? -2.844 4.206 12.956 1.00 93.62 88 LEU A C 1
ATOM 701 O O . LEU A 1 88 ? -3.504 4.732 13.850 1.00 93.62 88 LEU A O 1
ATOM 705 N N . LEU A 1 89 ? -1.769 3.462 13.179 1.00 90.69 89 LEU A N 1
ATOM 706 C CA . LEU A 1 89 ? -1.172 3.171 14.473 1.00 90.69 89 LEU A CA 1
ATOM 707 C C . LEU A 1 89 ? 0.092 4.016 14.594 1.00 90.69 89 LEU A C 1
ATOM 709 O O . LEU A 1 89 ? 1.083 3.765 13.910 1.00 90.69 89 LEU A O 1
ATOM 713 N N . LYS A 1 90 ? 0.054 5.050 15.433 1.00 89.62 90 LYS A N 1
ATOM 714 C CA . LYS A 1 90 ? 1.231 5.895 15.654 1.00 89.62 90 LYS A CA 1
ATOM 715 C C . LYS A 1 90 ? 2.306 5.115 16.414 1.00 89.62 90 LYS A C 1
ATOM 717 O O . LYS A 1 90 ? 1.958 4.289 17.259 1.00 89.62 90 LYS A O 1
ATOM 722 N N . PRO A 1 91 ? 3.592 5.392 16.163 1.00 85.31 91 PRO A N 1
ATOM 723 C CA . PRO A 1 91 ? 4.648 4.849 16.996 1.00 85.31 91 PRO A CA 1
ATOM 724 C C . PRO A 1 91 ? 4.483 5.360 18.431 1.00 85.31 91 PRO A C 1
ATOM 726 O O . PRO A 1 91 ? 4.309 6.555 18.674 1.00 85.31 91 PRO A O 1
ATOM 729 N N . LEU A 1 92 ? 4.486 4.433 19.385 1.00 83.38 92 LEU A N 1
ATOM 730 C CA . LEU A 1 92 ? 4.411 4.737 20.809 1.00 83.38 92 LEU A CA 1
ATOM 731 C C . LEU A 1 92 ? 5.804 4.576 21.424 1.00 83.38 92 LEU A C 1
ATOM 733 O O . LEU A 1 92 ? 6.533 3.635 21.110 1.00 83.38 92 LEU A O 1
ATOM 737 N N . GLY A 1 93 ? 6.169 5.491 22.323 1.00 78.75 93 GLY A N 1
ATOM 738 C CA . GLY A 1 93 ? 7.366 5.328 23.147 1.00 78.75 93 GLY A CA 1
ATOM 739 C C . GLY A 1 93 ? 7.218 4.155 24.132 1.00 78.75 93 GLY A C 1
ATOM 740 O O . GLY A 1 93 ? 6.088 3.765 24.440 1.00 78.75 93 GLY A O 1
ATOM 741 N N . PRO A 1 94 ? 8.323 3.631 24.697 1.00 74.00 94 PRO A N 1
ATOM 742 C CA . PRO A 1 94 ? 8.315 2.433 25.548 1.00 74.00 94 PRO A CA 1
ATOM 743 C C . PRO A 1 94 ? 7.302 2.501 26.699 1.00 74.00 94 PRO A C 1
ATOM 745 O O . PRO A 1 94 ? 6.546 1.564 26.930 1.00 74.00 94 PRO A O 1
ATOM 748 N N . THR A 1 95 ? 7.216 3.649 27.374 1.00 76.62 95 THR A N 1
ATOM 749 C CA . THR A 1 95 ? 6.294 3.860 28.499 1.00 76.62 95 THR A CA 1
ATOM 750 C C . THR A 1 95 ? 4.825 3.888 28.068 1.00 76.62 95 THR A C 1
ATOM 752 O O . THR A 1 95 ? 3.961 3.420 28.800 1.00 76.62 95 THR A O 1
ATOM 755 N N . ALA A 1 96 ? 4.524 4.427 26.883 1.00 73.62 96 ALA A N 1
ATOM 756 C CA . ALA A 1 96 ? 3.160 4.480 26.360 1.00 73.62 96 ALA A CA 1
ATOM 757 C C . ALA A 1 96 ? 2.695 3.105 25.849 1.00 73.62 96 ALA A C 1
ATOM 759 O O . ALA A 1 96 ? 1.529 2.764 26.024 1.00 73.62 96 ALA A O 1
ATOM 760 N N . LEU A 1 97 ? 3.612 2.300 25.296 1.00 73.88 97 LEU A N 1
ATOM 761 C CA . LEU A 1 97 ? 3.347 0.914 24.892 1.00 73.88 97 LEU A CA 1
ATOM 762 C C . LEU A 1 97 ? 2.931 0.042 26.082 1.00 73.88 97 LEU A C 1
ATOM 764 O O . LEU A 1 97 ? 1.946 -0.683 25.995 1.00 73.88 97 LEU A O 1
ATOM 768 N N . GLU A 1 98 ? 3.640 0.133 27.211 1.00 72.31 98 GLU A N 1
ATOM 769 C CA . GLU A 1 98 ? 3.304 -0.650 28.410 1.00 72.31 98 GLU A CA 1
ATOM 770 C C . GLU A 1 98 ? 1.917 -0.322 28.976 1.00 72.31 98 GLU A C 1
ATOM 772 O O . GLU A 1 98 ? 1.255 -1.193 29.541 1.00 72.31 98 GLU A O 1
ATOM 777 N N . VAL A 1 99 ? 1.483 0.935 28.856 1.00 72.19 99 VAL A N 1
ATOM 778 C CA . VAL A 1 99 ? 0.151 1.372 29.293 1.00 72.19 99 VAL A CA 1
ATOM 779 C C . VAL A 1 99 ? -0.924 0.870 28.332 1.00 72.19 99 VAL A C 1
ATOM 781 O O . VAL A 1 99 ? -1.952 0.373 28.786 1.00 72.19 99 VAL A O 1
ATOM 784 N N . ASP A 1 100 ? -0.685 0.967 27.024 1.00 73.19 100 ASP A N 1
ATOM 785 C CA . ASP A 1 100 ? -1.631 0.526 25.995 1.00 73.19 100 ASP A CA 1
ATOM 786 C C . ASP A 1 100 ? -1.889 -0.987 26.066 1.00 73.19 100 ASP A C 1
ATOM 788 O O . ASP A 1 100 ? -3.042 -1.413 26.125 1.00 73.19 100 ASP A O 1
ATOM 792 N N . VAL A 1 101 ? -0.827 -1.793 26.209 1.00 71.00 101 VAL A N 1
ATOM 793 C CA . VAL A 1 101 ? -0.931 -3.256 26.370 1.00 71.00 101 VAL A CA 1
ATOM 794 C C . VAL A 1 101 ? -1.765 -3.626 27.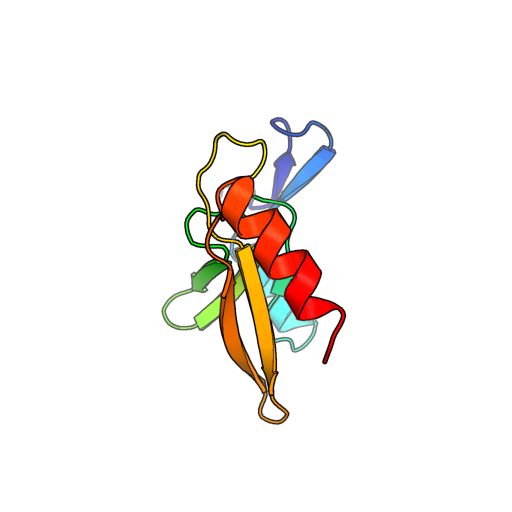600 1.00 71.00 101 VAL A C 1
ATOM 796 O O . VAL A 1 101 ? -2.665 -4.455 27.501 1.00 71.00 101 VAL A O 1
ATOM 799 N N . LYS A 1 102 ? -1.535 -2.970 28.746 1.00 69.56 102 LYS A N 1
ATOM 800 C CA . LYS A 1 102 ? -2.291 -3.238 29.984 1.00 69.56 102 LYS A CA 1
ATOM 801 C C . LYS A 1 102 ? -3.775 -2.881 29.874 1.00 69.56 102 LYS A C 1
ATOM 803 O O . LYS A 1 102 ? -4.596 -3.506 30.537 1.00 69.56 102 LYS A O 1
ATOM 808 N N . ASN A 1 103 ? -4.123 -1.883 29.063 1.00 67.19 103 ASN A N 1
ATOM 809 C CA . ASN A 1 103 ? -5.511 -1.459 28.879 1.00 67.19 103 ASN A CA 1
ATOM 810 C C . ASN A 1 103 ? -6.242 -2.319 27.832 1.00 67.19 103 ASN A C 1
ATOM 812 O O . ASN A 1 103 ? -7.424 -2.616 28.009 1.00 67.19 103 ASN A O 1
ATOM 816 N N . GLY A 1 104 ? -5.547 -2.764 26.779 1.00 58.69 104 GLY A N 1
ATOM 817 C CA . GLY A 1 104 ? -6.107 -3.598 25.708 1.00 58.69 104 GLY A CA 1
ATOM 818 C C . GLY A 1 104 ? -6.504 -5.019 26.130 1.00 58.69 104 GLY A C 1
ATOM 819 O O . GLY A 1 104 ? -7.359 -5.621 25.491 1.00 58.69 104 GLY A O 1
ATOM 820 N N . GLU A 1 105 ? -5.948 -5.545 27.224 1.00 52.62 105 GLU A N 1
ATOM 821 C CA . GLU A 1 105 ? -6.300 -6.866 27.776 1.00 52.62 105 GLU A CA 1
ATOM 822 C C . GLU A 1 105 ? -7.583 -6.859 28.636 1.00 52.62 105 GLU A C 1
ATOM 824 O O . GLU A 1 105 ? -8.029 -7.912 29.089 1.00 52.62 105 GLU A O 1
ATOM 829 N N . THR A 1 106 ? -8.195 -5.689 28.870 1.00 41.97 106 THR A N 1
ATOM 830 C CA . THR A 1 106 ? -9.378 -5.531 29.745 1.00 41.97 106 THR A CA 1
ATOM 831 C C . THR A 1 106 ? -10.687 -5.185 29.022 1.00 41.97 106 THR A C 1
ATOM 833 O O . THR A 1 106 ? -11.650 -4.791 29.679 1.00 41.97 106 THR A O 1
ATOM 836 N N . SER A 1 107 ? -10.758 -5.335 27.694 1.00 37.66 107 SER A N 1
ATOM 837 C CA . SER A 1 107 ? -11.987 -5.116 26.899 1.00 37.66 107 SER A CA 1
ATOM 838 C C . SER A 1 107 ? -12.537 -6.393 26.276 1.00 37.66 107 SER A C 1
ATOM 840 O O . SER A 1 107 ? -11.727 -7.203 25.778 1.00 37.66 107 SER A O 1
#

InterPro domains:
  IPR006186 Serine/threonine-specific protein phosphatase/bis(5-nucleosyl)-tetraphosphatase [PR00114] (30-50)
  IPR006186 Serine/threonine-specific protein phosphatase/bis(5-nucleosyl)-tetraphosphatase [PR00114] (55-71)
  IPR029052 Metallo-dependent phosphatase-like [G3DSA:3.60.21.10] (1-99)
  IPR029052 Metallo-dependent phosphatase-like [SSF56300] (6-94)
  IPR050341 Serine/threonine-protein phosphatase PP1 catalytic subunit [PTHR11668] (4-99)

Secondary structure (DSSP, 8-state):
---SEEE-TTTTSSEEE-HHHHHHHHHHHT-S-EEE-SS--TTSEEEEEETTEEEEEEE---TTGGGTS-PPEEEEEE-TT--EEEEEEPPPPHHHHHHHHHHHTT-

Sequence (107 aa):
MEEDCKSNDERGVSYCFGKRVIMDFLERHDFDLVCRAHQVVDDGYKFYQDGNHRILVTVFSAPNYCGEFDNPGAVMSVSSNLKACFQLLKPLGPTALEVDVKNGETS

Foldseek 3Di:
DDDQWADPVVVNDHIHGHDVVLVVVCVVVVHQEAEEEDDDDQAQKDFDDDVPGTRYMYGAADACVVVPRQHWHWDWDQDPVRDTDIDTHGDDDPVVVVVVVVVVVPD

Radius of gyration: 17.31 Å; chains: 1; bounding box: 38×21×54 Å